Protein AF-A0AAU9LLA4-F1 (afdb_monomer_lite)

Sequence (81 aa):
MATKSNIDAHKCCKCKTTKCLKLYCVCFVAESYCTEACSCKKCCNLLDYEDTVEVACEQAKVRNPLAFSTKVHSLDQVYDL

InterPro domains:
  IPR005172 CRC domain [PF03638] (11-45)
  IPR005172 CRC domain [PS51634] (9-81)
  IPR033467 Tesmin/TSO1-like CXC domain [SM01114] (8-49)
  IPR044522 CRC domain-containing protein TSO1-like [PTHR46159] (8-72)

Secondary structure (DSSP, 8-state):
---------------SSSTT-STTSHHHHTT----TT---SS---SGGGHHHHHHHHHHHHHH-TTTT---TT-TTSS---

Structure (mmCIF, N/CA/C/O 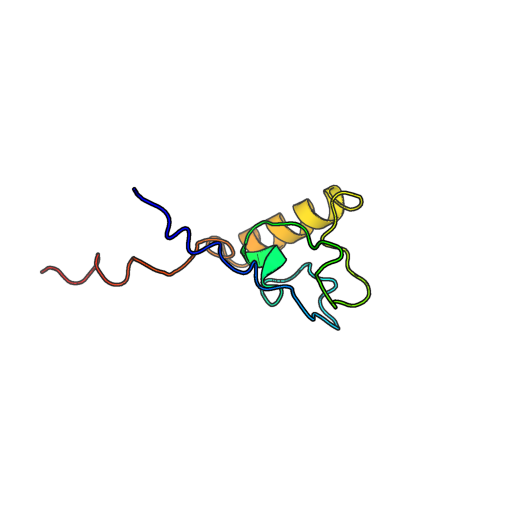backbone):
data_AF-A0AAU9LLA4-F1
#
_entry.id   AF-A0AAU9LLA4-F1
#
loop_
_atom_site.group_PDB
_atom_site.id
_atom_site.type_symbol
_atom_site.label_atom_id
_atom_site.label_alt_id
_atom_site.label_comp_id
_atom_site.label_asym_id
_atom_site.label_entity_id
_atom_site.label_seq_id
_atom_site.pdbx_PDB_ins_code
_atom_site.Cartn_x
_atom_site.Cartn_y
_atom_site.Cartn_z
_atom_site.occupancy
_atom_site.B_iso_or_equiv
_atom_site.auth_seq_id
_atom_site.auth_comp_id
_atom_site.auth_asym_id
_atom_site.auth_atom_id
_atom_site.pdbx_PDB_model_num
ATOM 1 N N . MET A 1 1 ? -8.433 -37.845 -0.607 1.00 38.84 1 MET A N 1
ATOM 2 C CA . MET A 1 1 ? -7.176 -37.109 -0.859 1.00 38.84 1 MET A CA 1
ATOM 3 C C . MET A 1 1 ? -7.542 -35.665 -1.156 1.00 38.84 1 MET A C 1
ATOM 5 O O . MET A 1 1 ? -8.002 -35.370 -2.249 1.00 38.84 1 MET A O 1
ATOM 9 N N . ALA A 1 2 ? -7.481 -34.802 -0.142 1.00 45.75 2 ALA A N 1
ATOM 10 C CA . ALA A 1 2 ? -7.805 -33.389 -0.285 1.00 45.75 2 ALA A CA 1
ATOM 11 C C . ALA A 1 2 ? -6.565 -32.642 -0.788 1.00 45.75 2 ALA A C 1
ATOM 13 O O . ALA A 1 2 ? -5.643 -32.403 -0.018 1.00 45.75 2 ALA A O 1
ATOM 14 N N . THR A 1 3 ? -6.533 -32.292 -2.071 1.00 47.62 3 THR A N 1
ATOM 15 C CA . THR A 1 3 ? -5.547 -31.354 -2.625 1.00 47.62 3 THR A CA 1
ATOM 16 C C . THR A 1 3 ? -6.203 -30.513 -3.711 1.00 47.62 3 THR A C 1
ATOM 18 O O . THR A 1 3 ? -6.005 -30.696 -4.909 1.00 47.62 3 THR A O 1
ATOM 21 N N . LYS A 1 4 ? -6.996 -29.532 -3.289 1.00 44.66 4 LYS A N 1
ATOM 22 C CA . LYS A 1 4 ? -7.174 -28.330 -4.099 1.00 44.66 4 LYS A CA 1
ATOM 23 C C . LYS A 1 4 ? -6.987 -27.123 -3.207 1.00 44.66 4 LYS A C 1
ATOM 25 O O . LYS A 1 4 ? -7.915 -26.368 -2.948 1.00 44.66 4 LYS A O 1
ATOM 30 N N . SER A 1 5 ? -5.757 -26.980 -2.720 1.00 45.56 5 SER A N 1
ATOM 31 C CA . SER A 1 5 ? -5.261 -25.692 -2.269 1.00 45.56 5 SER A CA 1
ATOM 32 C C . SER A 1 5 ? -5.388 -24.759 -3.467 1.00 45.56 5 SER A C 1
ATOM 34 O O . SER A 1 5 ? -4.596 -24.820 -4.408 1.00 45.56 5 SER A O 1
ATOM 36 N N . ASN A 1 6 ? -6.442 -23.946 -3.478 1.00 50.44 6 ASN A N 1
ATOM 37 C CA . ASN A 1 6 ? -6.433 -22.686 -4.196 1.00 50.44 6 ASN A CA 1
ATOM 38 C C . ASN A 1 6 ? -5.374 -21.858 -3.466 1.00 50.44 6 ASN A C 1
ATOM 40 O O . ASN A 1 6 ? -5.671 -21.157 -2.508 1.00 50.44 6 ASN A O 1
ATOM 44 N N . ILE A 1 7 ? -4.106 -22.124 -3.794 1.00 49.56 7 ILE A N 1
ATOM 45 C CA . ILE A 1 7 ? -2.984 -21.315 -3.353 1.00 49.56 7 ILE A CA 1
ATOM 46 C C . ILE A 1 7 ? -3.250 -20.007 -4.061 1.00 49.56 7 ILE A C 1
ATOM 48 O O . ILE A 1 7 ? -2.985 -19.896 -5.261 1.00 49.56 7 ILE A O 1
ATOM 52 N N . ASP A 1 8 ? -3.898 -19.099 -3.332 1.00 52.72 8 ASP A N 1
ATOM 53 C CA . ASP A 1 8 ? -4.056 -17.704 -3.677 1.00 52.72 8 ASP A CA 1
ATOM 54 C C . ASP A 1 8 ? -2.769 -17.297 -4.373 1.00 52.72 8 ASP A C 1
ATOM 56 O O . ASP A 1 8 ? -1.692 -17.268 -3.769 1.00 52.72 8 ASP A O 1
ATOM 60 N N . ALA A 1 9 ? -2.857 -17.081 -5.684 1.00 53.94 9 ALA A N 1
ATOM 61 C CA . ALA A 1 9 ? -1.817 -16.392 -6.404 1.00 53.94 9 ALA A CA 1
ATOM 62 C C . ALA A 1 9 ? -1.769 -15.022 -5.739 1.00 53.94 9 ALA A C 1
ATOM 64 O O . ALA A 1 9 ? -2.547 -14.149 -6.127 1.00 53.94 9 ALA A O 1
ATOM 65 N N . HIS A 1 10 ? -0.953 -14.884 -4.683 1.00 56.62 10 HIS A N 1
ATOM 66 C CA . HIS A 1 10 ? -0.753 -13.658 -3.928 1.00 56.62 10 HIS A CA 1
ATOM 67 C C . HIS A 1 10 ? -0.541 -12.595 -4.988 1.00 56.62 10 HIS A C 1
ATOM 69 O O . HIS A 1 10 ? 0.475 -12.611 -5.691 1.00 56.62 10 HIS A O 1
ATOM 75 N N . LYS A 1 11 ? -1.578 -11.783 -5.227 1.00 73.56 11 LYS A N 1
ATOM 76 C CA . LYS A 1 11 ? -1.641 -10.945 -6.421 1.00 73.56 11 LYS A CA 1
ATOM 77 C C . LYS A 1 11 ? -0.473 -9.984 -6.302 1.00 73.56 11 LYS A C 1
ATOM 79 O O . LYS A 1 11 ? -0.489 -9.080 -5.479 1.00 73.56 11 LYS A O 1
ATOM 84 N N . CYS A 1 12 ? 0.579 -10.225 -7.068 1.00 91.75 12 CYS A N 1
ATOM 85 C CA . CYS A 1 12 ? 1.790 -9.434 -6.974 1.00 91.75 12 CYS A CA 1
ATOM 86 C C . CYS A 1 12 ? 1.484 -8.026 -7.484 1.00 91.75 12 CYS A C 1
ATOM 88 O O . CYS A 1 12 ? 0.889 -7.849 -8.554 1.00 91.75 12 CYS A O 1
ATOM 90 N N . CYS A 1 13 ? 1.846 -7.006 -6.711 1.00 97.06 13 CYS A N 1
ATOM 91 C CA . CYS A 1 13 ? 1.473 -5.644 -7.058 1.00 97.06 13 CYS A CA 1
ATOM 92 C C . CYS A 1 13 ? 2.352 -5.075 -8.190 1.00 97.06 13 CYS A C 1
ATOM 94 O O . CYS A 1 13 ? 3.483 -5.505 -8.428 1.00 97.06 13 CYS A O 1
ATOM 96 N N . LYS A 1 14 ? 1.830 -4.062 -8.892 1.00 97.06 14 LYS A N 1
ATOM 97 C CA . LYS A 1 14 ? 2.541 -3.305 -9.945 1.00 97.06 14 LYS A CA 1
ATOM 98 C C . LYS A 1 14 ? 2.541 -1.796 -9.663 1.00 97.06 14 LYS A C 1
ATOM 100 O O . LYS A 1 14 ? 2.518 -0.975 -10.579 1.00 97.06 14 LYS A O 1
ATOM 105 N N . CYS A 1 15 ? 2.500 -1.426 -8.383 1.00 98.06 15 CYS A N 1
ATOM 106 C CA . CYS A 1 15 ? 2.385 -0.046 -7.913 1.00 98.06 15 CYS A CA 1
ATOM 107 C C . CYS A 1 15 ? 3.504 0.847 -8.467 1.00 98.06 15 CYS A C 1
ATOM 109 O O . CYS A 1 15 ? 4.679 0.505 -8.368 1.00 98.06 15 CYS A O 1
ATOM 111 N N . LYS A 1 16 ? 3.151 2.017 -9.013 1.00 97.56 16 LYS A N 1
ATOM 112 C CA . LYS A 1 16 ? 4.128 2.964 -9.588 1.00 97.56 16 LYS A CA 1
ATOM 113 C C . LYS A 1 16 ? 4.402 4.179 -8.700 1.00 97.56 16 LYS A C 1
ATOM 115 O O . LYS A 1 16 ? 5.501 4.717 -8.729 1.00 97.56 16 LYS A O 1
ATOM 120 N N . THR A 1 17 ? 3.406 4.621 -7.932 1.00 97.00 17 THR A N 1
ATOM 121 C CA . THR A 1 17 ? 3.423 5.929 -7.248 1.00 97.00 17 THR A CA 1
ATOM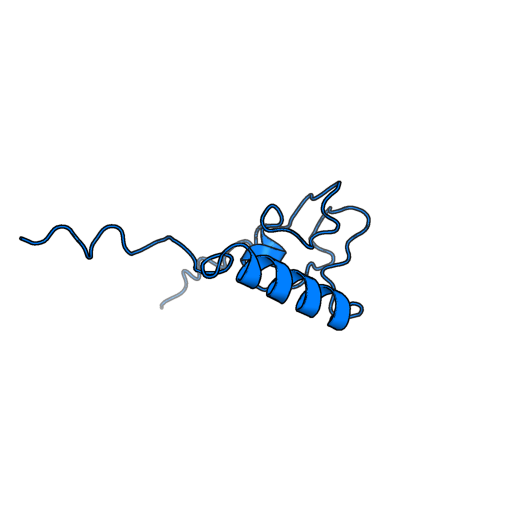 122 C C . THR A 1 17 ? 3.177 5.847 -5.747 1.00 97.00 17 THR A C 1
ATOM 124 O O . THR A 1 17 ? 3.556 6.749 -5.009 1.00 97.00 17 THR A O 1
ATOM 127 N N . THR A 1 18 ? 2.555 4.773 -5.267 1.00 97.69 18 THR A N 1
ATOM 128 C CA . THR A 1 18 ? 2.144 4.648 -3.862 1.00 97.69 18 THR A CA 1
ATOM 129 C C . THR A 1 18 ? 3.268 4.214 -2.936 1.00 97.69 18 THR A C 1
ATOM 131 O O . THR A 1 18 ? 3.053 4.160 -1.729 1.00 97.69 18 THR A O 1
ATOM 134 N N . LYS A 1 19 ? 4.428 3.840 -3.498 1.00 98.50 19 LYS A N 1
ATOM 135 C CA . LYS A 1 19 ? 5.514 3.144 -2.793 1.00 98.50 19 LYS A CA 1
ATOM 136 C C . LYS A 1 19 ? 5.031 1.912 -2.016 1.00 98.50 19 LYS A C 1
ATOM 138 O O . LYS A 1 19 ? 5.681 1.473 -1.081 1.00 98.50 19 LYS A O 1
ATOM 143 N N . CYS A 1 20 ? 3.882 1.363 -2.412 1.00 98.56 20 CYS A N 1
ATOM 144 C CA . CYS A 1 20 ? 3.203 0.261 -1.742 1.00 98.56 20 CYS A CA 1
ATOM 145 C C . CYS A 1 20 ? 2.721 0.556 -0.309 1.00 98.56 20 CYS A C 1
ATOM 147 O O . CYS A 1 20 ? 2.351 -0.376 0.377 1.00 98.56 20 CYS A O 1
ATOM 149 N N . LEU A 1 21 ? 2.626 1.825 0.103 1.00 98.50 21 LEU A N 1
ATOM 150 C CA . LEU A 1 21 ? 2.195 2.250 1.449 1.00 98.50 21 LEU A CA 1
ATOM 151 C C . LEU A 1 21 ? 0.784 2.867 1.463 1.00 98.50 21 LEU A C 1
ATOM 153 O O . LEU A 1 21 ? 0.482 3.797 2.208 1.00 98.50 21 LEU A O 1
ATOM 157 N N . LYS A 1 22 ? -0.072 2.446 0.531 1.00 97.69 22 LYS A N 1
ATOM 158 C CA . LYS A 1 22 ? -1.458 2.920 0.416 1.00 97.69 22 LYS A CA 1
ATOM 159 C C . LYS A 1 22 ? -2.351 1.751 0.041 1.00 97.69 22 LYS A C 1
ATOM 161 O O . LYS A 1 22 ? -1.900 0.854 -0.668 1.00 97.69 22 LYS A O 1
ATOM 166 N N . LEU A 1 23 ? -3.636 1.845 0.378 1.00 95.62 23 LEU A N 1
ATOM 167 C CA . LEU A 1 23 ? -4.656 0.814 0.125 1.00 95.62 23 LEU A CA 1
ATOM 168 C C . LEU A 1 23 ? -4.916 0.500 -1.367 1.00 95.62 23 LEU A C 1
ATOM 170 O O . LEU A 1 23 ? -5.708 -0.369 -1.696 1.00 95.62 23 LEU A O 1
ATOM 174 N N . TYR A 1 24 ? -4.238 1.175 -2.298 1.00 95.38 24 TYR A N 1
ATOM 175 C CA . TYR A 1 24 ? -4.198 0.771 -3.709 1.00 95.38 24 TYR A CA 1
ATOM 176 C C . TYR A 1 24 ? -3.262 -0.423 -3.961 1.00 95.38 24 TYR A C 1
ATOM 178 O O . TYR A 1 24 ? -3.332 -1.063 -5.008 1.00 95.38 24 TYR A O 1
ATOM 186 N N . CYS A 1 25 ? -2.327 -0.686 -3.045 1.00 97.12 25 CYS A N 1
ATOM 187 C CA . CYS A 1 25 ? -1.416 -1.816 -3.123 1.00 97.12 25 CYS A CA 1
ATOM 188 C C . CYS A 1 25 ? -2.075 -3.048 -2.508 1.00 97.12 25 CYS A C 1
ATOM 190 O O . CYS A 1 25 ? -2.333 -3.075 -1.312 1.00 97.12 25 CYS A O 1
ATOM 192 N N . VAL A 1 26 ? -2.295 -4.086 -3.314 1.00 94.44 26 VAL A N 1
ATOM 193 C CA . VAL A 1 26 ? -2.903 -5.339 -2.845 1.00 94.44 26 VAL A CA 1
ATOM 194 C C . VAL A 1 26 ? -2.074 -6.043 -1.764 1.00 94.44 26 VAL A C 1
ATOM 196 O O . VAL A 1 26 ? -2.661 -6.598 -0.847 1.00 94.44 26 VAL A O 1
ATOM 199 N N . CYS A 1 27 ? -0.738 -5.955 -1.800 1.00 96.06 27 CYS A N 1
ATOM 200 C CA . CYS A 1 27 ? 0.113 -6.504 -0.737 1.00 96.06 27 CYS A CA 1
ATOM 201 C C . CYS A 1 27 ? -0.140 -5.779 0.593 1.00 96.06 27 CYS A C 1
ATOM 203 O O . CYS A 1 27 ? -0.352 -6.419 1.615 1.00 96.06 27 CYS A O 1
ATOM 205 N N . PHE A 1 28 ? -0.217 -4.446 0.545 1.00 96.75 28 PHE A N 1
ATOM 206 C CA . PHE A 1 28 ? -0.444 -3.600 1.717 1.00 96.75 28 PHE A CA 1
ATOM 207 C C . PHE A 1 28 ? -1.841 -3.794 2.312 1.00 96.75 28 PHE A C 1
ATOM 209 O O . PHE A 1 28 ? -1.979 -3.903 3.520 1.00 96.75 28 PHE A O 1
ATOM 216 N N . VAL A 1 29 ? -2.878 -3.882 1.469 1.00 95.00 29 VAL A N 1
ATOM 217 C CA . VAL A 1 29 ? -4.248 -4.194 1.921 1.00 95.00 29 VAL A CA 1
ATOM 218 C C . VAL A 1 29 ? -4.317 -5.573 2.569 1.00 95.00 29 VAL A C 1
ATOM 220 O O . VAL A 1 29 ? -5.050 -5.747 3.531 1.00 95.00 29 VAL A O 1
ATOM 223 N N . ALA A 1 30 ? -3.545 -6.533 2.058 1.00 93.38 30 ALA A N 1
ATOM 224 C CA . ALA A 1 30 ? -3.440 -7.874 2.620 1.00 93.38 30 ALA A CA 1
ATOM 225 C C . ALA A 1 30 ? -2.543 -7.949 3.871 1.00 93.38 30 ALA A C 1
ATOM 227 O O . ALA A 1 30 ? -2.209 -9.053 4.287 1.00 93.38 30 ALA A O 1
ATOM 228 N N . GLU A 1 31 ? -2.103 -6.806 4.418 1.00 93.44 31 GLU A N 1
ATOM 229 C CA . GLU A 1 31 ? -1.175 -6.725 5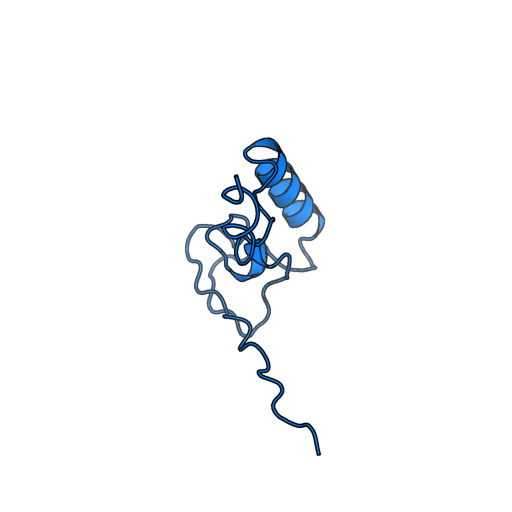.557 1.00 93.44 31 GLU A CA 1
ATOM 230 C C . GLU A 1 31 ? 0.078 -7.602 5.345 1.00 93.44 31 GLU A C 1
ATOM 232 O O . GLU A 1 31 ? 0.595 -8.241 6.255 1.00 93.44 31 GLU A O 1
ATOM 237 N N . SER A 1 32 ? 0.563 -7.640 4.097 1.00 95.00 32 SER A N 1
ATOM 238 C CA . SER A 1 32 ? 1.706 -8.444 3.654 1.00 95.00 32 SER A CA 1
ATOM 239 C C . SER A 1 32 ? 2.775 -7.571 3.003 1.00 95.00 32 SER A C 1
ATOM 241 O O . SER A 1 32 ? 2.472 -6.605 2.290 1.00 95.00 32 SER A O 1
ATOM 243 N N . TYR A 1 33 ? 4.044 -7.929 3.190 1.00 97.69 33 TYR A N 1
ATOM 244 C CA . TYR A 1 33 ? 5.138 -7.257 2.498 1.00 97.69 33 TYR A CA 1
ATOM 245 C C . TYR A 1 33 ? 5.151 -7.614 1.012 1.00 97.69 33 TYR A C 1
ATOM 247 O O . TYR A 1 33 ? 4.769 -8.708 0.589 1.00 97.69 33 TYR A O 1
ATOM 255 N N . CYS A 1 34 ? 5.615 -6.673 0.196 1.00 97.56 34 CYS A N 1
ATOM 256 C CA . CYS A 1 34 ? 5.985 -6.996 -1.171 1.00 97.56 34 CYS A CA 1
ATOM 257 C C . CYS A 1 34 ? 7.187 -7.947 -1.158 1.00 97.56 34 CYS A C 1
ATOM 259 O O . CYS A 1 34 ? 8.060 -7.857 -0.301 1.00 97.56 34 CYS A O 1
ATOM 261 N N . THR A 1 35 ? 7.252 -8.819 -2.154 1.00 95.88 35 THR A N 1
ATOM 262 C CA . THR A 1 35 ? 8.393 -9.706 -2.401 1.00 95.88 35 THR A CA 1
ATOM 263 C C . THR A 1 35 ? 8.956 -9.442 -3.794 1.00 95.88 35 THR A C 1
ATOM 265 O O . THR A 1 35 ? 8.366 -8.684 -4.570 1.00 95.88 35 THR A O 1
ATOM 268 N N . GLU A 1 36 ? 10.041 -10.126 -4.157 1.00 94.88 36 GLU A N 1
ATOM 269 C CA . GLU A 1 36 ? 10.640 -10.071 -5.501 1.00 94.88 36 GLU A CA 1
ATOM 270 C C . GLU A 1 36 ? 9.669 -10.457 -6.634 1.00 94.88 36 GLU A C 1
ATOM 272 O O . GLU A 1 36 ? 9.894 -10.125 -7.796 1.00 94.88 36 GLU A O 1
ATOM 277 N N . ALA A 1 37 ? 8.549 -11.116 -6.317 1.00 94.31 37 ALA A N 1
ATOM 278 C CA . ALA A 1 37 ? 7.498 -11.403 -7.291 1.00 94.31 37 ALA A CA 1
ATOM 279 C C . ALA A 1 37 ? 6.689 -10.146 -7.698 1.00 94.31 37 ALA A C 1
ATOM 281 O O . ALA A 1 37 ? 5.998 -10.144 -8.721 1.00 94.31 37 ALA A O 1
ATOM 282 N N . CYS A 1 38 ? 6.769 -9.052 -6.931 1.00 97.12 38 CYS A N 1
ATOM 283 C CA . CYS A 1 38 ? 6.117 -7.781 -7.242 1.00 97.12 38 CYS A CA 1
ATOM 284 C C . CYS A 1 38 ? 6.887 -6.979 -8.300 1.00 97.12 38 CYS A C 1
ATOM 286 O O . CYS A 1 38 ? 8.107 -6.884 -8.282 1.00 97.12 38 CYS A O 1
ATOM 288 N N . SER A 1 39 ? 6.167 -6.297 -9.197 1.00 97.12 39 SER A N 1
ATOM 289 C CA . SER A 1 39 ? 6.767 -5.406 -10.210 1.00 97.12 39 SER A CA 1
ATOM 290 C C . SER A 1 39 ? 6.621 -3.918 -9.862 1.00 97.12 39 SER A C 1
ATOM 292 O O . SER A 1 39 ? 6.668 -3.054 -10.746 1.00 97.12 39 SER A O 1
ATOM 294 N N . CYS A 1 40 ? 6.376 -3.596 -8.591 1.00 98.12 40 CYS A N 1
ATOM 295 C CA . CYS A 1 40 ? 6.250 -2.223 -8.113 1.00 98.12 40 CYS A CA 1
ATOM 296 C C . CYS A 1 40 ? 7.561 -1.429 -8.219 1.00 98.12 40 CYS A C 1
ATOM 298 O O . CYS A 1 40 ? 8.653 -1.987 -8.297 1.00 98.12 40 CYS A O 1
ATOM 300 N N . LYS A 1 41 ? 7.459 -0.098 -8.217 1.00 97.94 41 LYS A N 1
ATOM 301 C CA . LYS A 1 41 ? 8.604 0.819 -8.280 1.00 97.94 41 LYS A CA 1
ATOM 302 C C . LYS A 1 41 ? 8.718 1.629 -6.994 1.00 97.94 41 LYS A C 1
ATOM 304 O O . LYS A 1 41 ? 7.704 2.082 -6.467 1.00 97.94 41 LYS A O 1
ATOM 309 N N . LYS A 1 42 ? 9.962 1.833 -6.532 1.00 97.81 42 LYS A N 1
ATOM 310 C CA . LYS A 1 42 ? 10.293 2.538 -5.277 1.00 97.81 42 LYS A CA 1
ATOM 311 C C . LYS A 1 42 ? 9.484 1.980 -4.094 1.00 97.81 42 LYS A C 1
ATOM 313 O O . LYS A 1 42 ? 8.812 2.737 -3.400 1.00 97.81 42 LYS A O 1
ATOM 318 N N . CYS A 1 43 ? 9.463 0.651 -3.957 1.00 98.44 43 CYS A N 1
ATOM 319 C CA . CYS A 1 43 ? 8.696 -0.031 -2.920 1.00 98.44 43 CYS A CA 1
ATOM 320 C C . CYS A 1 43 ? 9.248 0.317 -1.537 1.00 98.44 43 CYS A C 1
ATOM 322 O O . CYS A 1 43 ? 10.452 0.231 -1.325 1.00 98.44 43 CYS A O 1
ATOM 324 N N . CYS A 1 44 ? 8.358 0.671 -0.618 1.00 98.62 44 CYS A N 1
ATOM 325 C CA . CYS A 1 44 ? 8.660 0.829 0.800 1.00 98.62 44 CYS A CA 1
ATOM 326 C C . CYS A 1 44 ? 7.828 -0.127 1.669 1.00 98.62 44 CYS A C 1
ATOM 328 O O . CYS A 1 44 ? 7.891 -0.047 2.883 1.00 98.62 44 CYS A O 1
ATOM 330 N N . ASN A 1 45 ? 7.052 -1.028 1.059 1.00 98.56 45 ASN A N 1
ATOM 331 C CA . ASN A 1 45 ? 6.355 -2.107 1.758 1.00 98.56 45 ASN A CA 1
ATOM 332 C C . ASN A 1 45 ? 7.246 -3.354 1.801 1.00 98.56 45 ASN A C 1
ATOM 334 O O . ASN A 1 45 ? 6.966 -4.337 1.114 1.00 98.56 45 ASN A O 1
ATOM 338 N N . LEU A 1 46 ? 8.362 -3.262 2.522 1.00 97.94 46 LEU A N 1
ATOM 339 C CA . LEU A 1 46 ? 9.360 -4.320 2.710 1.00 97.94 46 LEU A CA 1
ATOM 340 C C . LEU A 1 46 ? 9.685 -4.421 4.203 1.00 97.94 46 LEU A C 1
ATOM 342 O O . LEU A 1 46 ? 9.515 -3.433 4.917 1.00 97.94 46 LEU A O 1
ATOM 346 N N . LEU A 1 47 ? 10.181 -5.578 4.647 1.00 97.06 47 LEU A N 1
ATOM 347 C CA . LEU A 1 47 ? 10.557 -5.796 6.047 1.00 97.06 47 LEU A CA 1
ATOM 348 C C . LEU A 1 47 ? 11.643 -4.807 6.511 1.00 97.06 47 LEU A C 1
ATOM 350 O O . LEU A 1 47 ? 11.538 -4.249 7.591 1.00 97.06 47 LEU A O 1
ATOM 354 N N . ASP A 1 48 ? 12.606 -4.479 5.646 1.00 98.06 48 ASP A N 1
ATOM 355 C CA . ASP A 1 48 ? 13.658 -3.480 5.917 1.00 98.06 48 ASP A CA 1
ATOM 356 C C . ASP A 1 48 ? 13.120 -2.062 6.200 1.00 98.06 48 ASP A C 1
ATOM 358 O O . ASP A 1 48 ? 13.860 -1.188 6.651 1.00 98.06 48 ASP A O 1
ATOM 362 N N . TYR A 1 49 ? 11.842 -1.809 5.903 1.00 98.12 49 TYR A N 1
ATOM 363 C CA . TYR A 1 49 ? 11.159 -0.538 6.133 1.00 98.12 49 TYR A CA 1
ATOM 364 C C . TYR A 1 49 ? 9.984 -0.682 7.113 1.00 98.12 49 TYR A C 1
ATOM 366 O O . TYR A 1 49 ? 9.037 0.101 7.024 1.00 98.12 49 TYR A O 1
ATOM 374 N N . GLU A 1 50 ? 10.025 -1.664 8.019 1.00 97.75 50 GLU A N 1
ATOM 375 C CA . GLU A 1 50 ? 8.941 -1.997 8.957 1.00 97.75 50 GLU A CA 1
ATOM 376 C C . GLU A 1 50 ? 8.361 -0.771 9.677 1.00 97.75 50 GLU A C 1
ATOM 378 O O . GLU A 1 50 ? 7.163 -0.527 9.536 1.00 97.75 50 GLU A O 1
ATOM 383 N N . ASP A 1 51 ? 9.193 0.080 10.287 1.00 98.38 51 ASP A N 1
ATOM 384 C CA . ASP A 1 51 ? 8.750 1.324 10.946 1.00 98.38 51 ASP A CA 1
ATOM 385 C C . ASP A 1 51 ? 7.917 2.224 10.011 1.00 98.38 51 ASP A C 1
ATOM 387 O O . ASP A 1 51 ? 6.919 2.838 10.392 1.00 98.38 51 ASP A O 1
ATOM 391 N 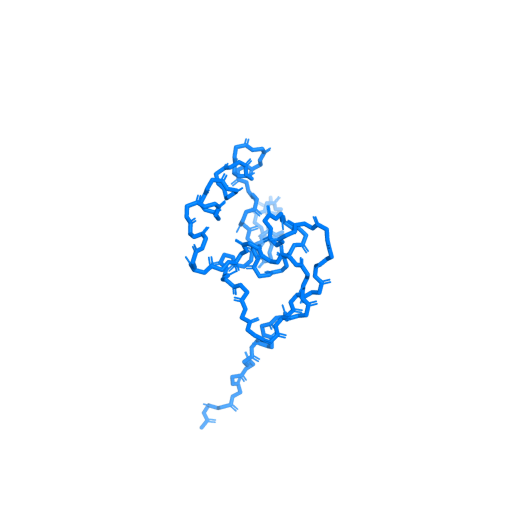N . THR A 1 52 ? 8.312 2.311 8.735 1.00 98.44 52 THR A N 1
ATOM 392 C CA . THR A 1 52 ? 7.587 3.112 7.736 1.00 98.44 52 THR A CA 1
ATOM 393 C C . THR A 1 52 ? 6.258 2.458 7.352 1.00 98.44 52 THR A C 1
ATOM 395 O O . THR A 1 52 ? 5.277 3.163 7.087 1.00 98.44 52 THR A O 1
ATOM 398 N N . VAL A 1 53 ? 6.215 1.123 7.300 1.00 98.50 53 VAL A N 1
ATOM 399 C CA . VAL A 1 53 ? 4.991 0.357 7.036 1.00 98.50 53 VAL A CA 1
ATOM 400 C C . VAL A 1 53 ? 4.009 0.510 8.194 1.00 98.50 53 VAL A C 1
ATOM 402 O O . VAL A 1 53 ? 2.840 0.803 7.939 1.00 98.50 53 VAL A O 1
ATOM 405 N N . GLU A 1 54 ? 4.477 0.407 9.437 1.00 98.31 54 GLU A N 1
ATOM 406 C CA . GLU A 1 54 ? 3.657 0.564 10.641 1.00 98.31 54 GLU A CA 1
ATOM 407 C C . GLU A 1 54 ? 2.985 1.941 10.679 1.00 98.31 54 GLU A C 1
ATOM 409 O O . GLU A 1 54 ? 1.753 2.027 10.705 1.00 98.31 54 GLU A O 1
ATOM 414 N N . VAL A 1 55 ? 3.761 3.020 10.521 1.00 98.56 55 VAL A N 1
ATOM 415 C CA . VAL A 1 55 ? 3.222 4.392 10.467 1.00 98.56 55 VAL A CA 1
ATOM 416 C C . VAL A 1 55 ? 2.191 4.550 9.342 1.00 98.56 55 VAL A C 1
ATOM 418 O O . VAL A 1 55 ? 1.162 5.212 9.511 1.00 98.56 55 VAL A O 1
ATOM 421 N N . ALA A 1 56 ? 2.425 3.951 8.170 1.00 98.38 56 ALA A N 1
ATOM 422 C CA . ALA A 1 56 ? 1.470 4.011 7.065 1.00 98.38 56 ALA A CA 1
ATOM 423 C C . ALA A 1 56 ? 0.165 3.258 7.382 1.00 98.38 56 ALA A C 1
ATOM 425 O O . ALA A 1 56 ? -0.922 3.734 7.026 1.00 98.38 56 ALA A O 1
ATOM 426 N N . CYS A 1 57 ? 0.260 2.110 8.054 1.00 97.62 57 CYS A N 1
ATOM 427 C CA . CYS A 1 57 ? -0.884 1.333 8.519 1.00 97.62 57 CYS A CA 1
ATOM 428 C C . CYS A 1 57 ? -1.700 2.107 9.557 1.00 97.62 57 CYS A C 1
ATOM 430 O O . CYS A 1 57 ? -2.921 2.219 9.415 1.00 97.62 57 CYS A O 1
ATOM 432 N N . GLU A 1 58 ? -1.047 2.706 10.549 1.00 97.88 58 GLU A N 1
ATOM 433 C CA . GLU A 1 58 ? -1.705 3.555 11.545 1.00 97.88 58 GLU A CA 1
ATOM 434 C C . GLU A 1 58 ? -2.429 4.729 10.890 1.00 97.88 58 GLU A C 1
ATOM 436 O O . GLU A 1 58 ? -3.619 4.939 11.123 1.00 97.88 58 GLU A O 1
ATOM 441 N N . 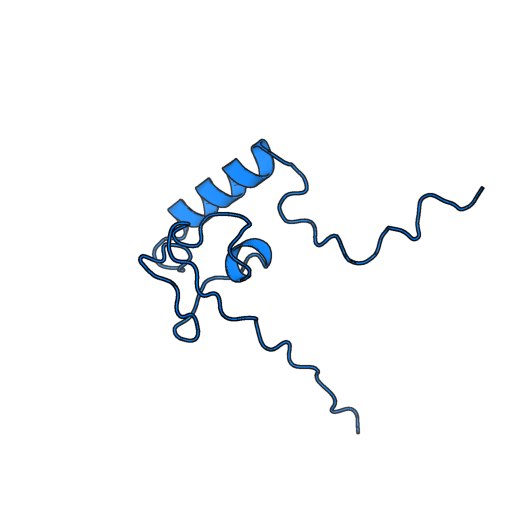GLN A 1 59 ? -1.765 5.454 9.987 1.00 98.31 59 GLN A N 1
ATOM 442 C CA . GLN A 1 59 ? -2.392 6.563 9.266 1.00 98.31 59 GLN A CA 1
ATOM 443 C C . GLN A 1 59 ? -3.602 6.117 8.439 1.00 98.31 59 GLN A C 1
ATOM 445 O O . GLN A 1 59 ? -4.580 6.862 8.319 1.00 98.31 59 GLN A O 1
ATOM 450 N N . ALA A 1 60 ? -3.550 4.929 7.835 1.00 97.69 60 ALA A N 1
ATOM 451 C CA . ALA A 1 60 ? -4.687 4.374 7.113 1.00 97.69 60 ALA A CA 1
ATOM 452 C C . ALA A 1 60 ? -5.851 4.048 8.065 1.00 97.69 60 ALA A C 1
ATOM 454 O O . ALA A 1 60 ? -6.981 4.426 7.752 1.00 97.69 60 ALA A O 1
ATOM 455 N N . LYS A 1 61 ? -5.577 3.455 9.237 1.00 96.69 61 LYS A N 1
ATOM 456 C CA . LYS A 1 61 ? -6.573 3.156 10.287 1.00 96.69 61 LYS A CA 1
ATOM 457 C C . LYS A 1 61 ? -7.183 4.426 10.890 1.00 96.69 61 LYS A C 1
ATOM 459 O O . LYS A 1 61 ? -8.394 4.491 11.070 1.00 96.69 61 LYS A O 1
ATOM 464 N N . VAL A 1 62 ? -6.382 5.465 11.127 1.00 97.31 62 VAL A N 1
ATOM 465 C CA . VAL A 1 62 ? -6.862 6.772 11.616 1.00 97.31 62 VAL A CA 1
ATOM 466 C C . VAL A 1 62 ? -7.812 7.425 10.610 1.00 97.31 62 VAL A C 1
ATOM 468 O O . VAL A 1 62 ? -8.836 7.981 10.995 1.00 97.31 62 VAL A O 1
ATOM 471 N N . ARG A 1 63 ? -7.499 7.350 9.310 1.00 96.69 63 ARG A N 1
ATOM 472 C CA . ARG A 1 63 ? -8.363 7.903 8.250 1.00 96.69 63 ARG A CA 1
ATOM 473 C C . ARG A 1 63 ? -9.627 7.075 8.026 1.00 96.69 63 ARG A C 1
ATOM 475 O O . ARG A 1 63 ? -10.666 7.630 7.687 1.00 96.69 63 ARG A O 1
ATOM 482 N N . ASN A 1 64 ? -9.520 5.757 8.150 1.00 94.75 64 ASN A N 1
ATOM 483 C CA . ASN A 1 64 ? -10.623 4.817 8.029 1.00 94.75 64 ASN A CA 1
ATOM 484 C C . ASN A 1 64 ? -10.345 3.601 8.930 1.00 94.75 64 ASN A C 1
ATOM 486 O O . ASN A 1 64 ? -9.528 2.759 8.551 1.00 94.75 64 ASN A O 1
ATOM 490 N N . PRO A 1 65 ? -11.054 3.441 10.062 1.00 94.56 65 PRO A N 1
ATOM 491 C CA . PRO A 1 65 ? -10.847 2.309 10.969 1.00 94.56 65 PRO A CA 1
ATOM 492 C C . PRO A 1 65 ? -11.021 0.934 10.306 1.00 94.56 65 PRO A C 1
ATOM 494 O O . PRO A 1 65 ? -10.439 -0.048 10.754 1.00 94.56 65 PRO A O 1
ATOM 497 N N . LEU A 1 66 ? -11.772 0.863 9.199 1.00 92.44 66 LEU A N 1
ATOM 498 C CA . LEU A 1 66 ? -12.002 -0.353 8.415 1.00 92.44 66 LEU A CA 1
ATOM 499 C C . LEU A 1 66 ? -11.040 -0.497 7.220 1.00 92.44 66 LEU A C 1
ATOM 501 O O . LEU A 1 66 ? -11.310 -1.281 6.313 1.00 92.44 66 LEU A O 1
ATOM 505 N N . ALA A 1 67 ? -9.937 0.259 7.183 1.00 92.50 67 ALA A N 1
ATOM 506 C CA . ALA A 1 67 ? -8.973 0.285 6.076 1.00 92.50 67 ALA A CA 1
ATOM 507 C C . ALA A 1 67 ? -8.429 -1.097 5.677 1.00 92.50 67 ALA A C 1
ATOM 509 O O . ALA A 1 67 ? -8.195 -1.331 4.493 1.00 92.50 67 ALA A O 1
ATOM 510 N N . PHE A 1 68 ? -8.267 -1.991 6.653 1.00 92.62 68 PHE A N 1
ATOM 511 C CA . PHE A 1 68 ? -7.723 -3.343 6.477 1.00 92.62 68 PHE A CA 1
ATOM 512 C C . PHE A 1 68 ? -8.754 -4.444 6.772 1.00 92.62 68 PHE A C 1
ATOM 514 O O . PHE A 1 68 ? -8.432 -5.625 6.783 1.00 92.62 68 PHE A O 1
ATOM 521 N N . SER A 1 69 ? -10.025 -4.084 6.989 1.00 86.62 69 SER A N 1
ATOM 522 C CA . SER A 1 69 ? -11.086 -5.080 7.136 1.00 86.62 69 SER A CA 1
ATOM 523 C C . SER A 1 69 ? -11.476 -5.597 5.750 1.00 86.62 69 SER A C 1
ATOM 525 O O . SER A 1 69 ? -12.047 -4.871 4.931 1.00 86.62 69 SER A O 1
ATOM 527 N N . THR A 1 70 ? -11.132 -6.850 5.460 1.00 67.19 70 THR A N 1
ATOM 528 C CA . THR A 1 70 ? -11.500 -7.537 4.218 1.00 67.19 70 THR A CA 1
ATOM 529 C C . THR A 1 70 ? -13.027 -7.599 4.091 1.00 67.19 70 THR A C 1
ATOM 531 O O . THR A 1 70 ? -13.684 -8.418 4.721 1.00 67.19 70 THR A O 1
ATOM 534 N N . LYS A 1 71 ? -13.614 -6.728 3.259 1.00 61.34 71 LYS A N 1
ATOM 535 C CA . LYS A 1 71 ? -15.074 -6.567 3.076 1.00 61.34 71 LYS A CA 1
ATOM 536 C C . LYS A 1 71 ? -15.820 -7.770 2.462 1.00 61.34 71 LYS A C 1
ATOM 538 O O . LYS A 1 71 ? -17.012 -7.657 2.190 1.00 61.34 71 LYS A O 1
ATOM 543 N N . VAL A 1 72 ? -15.176 -8.907 2.210 1.00 62.41 72 VAL A N 1
ATOM 544 C CA . VAL A 1 72 ? -15.820 -10.072 1.575 1.00 62.41 72 VAL A CA 1
ATOM 545 C C . VAL A 1 72 ? -16.268 -11.091 2.622 1.00 62.41 72 VAL A C 1
ATOM 547 O O . VAL A 1 72 ? -15.572 -12.068 2.855 1.00 62.41 72 VAL A O 1
ATOM 550 N N . HIS A 1 73 ? -17.403 -10.790 3.270 1.00 49.88 73 HIS A N 1
ATOM 551 C CA . HIS A 1 73 ? -18.497 -11.695 3.702 1.00 49.88 73 HIS A CA 1
ATOM 552 C C . HIS A 1 73 ? -19.335 -11.096 4.856 1.00 49.88 73 HIS A C 1
ATOM 554 O O . HIS A 1 73 ? -19.486 -11.703 5.909 1.00 49.88 73 HIS A O 1
ATOM 560 N N . SER A 1 74 ? -19.911 -9.899 4.694 1.00 50.66 74 SER A N 1
ATOM 561 C CA . SER A 1 74 ? -20.940 -9.425 5.645 1.00 50.66 74 SER A CA 1
ATOM 562 C C . SER A 1 74 ? -21.983 -8.474 5.048 1.00 50.66 74 SER A C 1
ATOM 564 O O . SER A 1 74 ? -22.580 -7.674 5.761 1.00 50.66 74 SER A O 1
ATOM 566 N N . LEU A 1 75 ? -22.294 -8.619 3.754 1.00 51.59 75 LEU A N 1
ATOM 567 C CA . LEU A 1 75 ? -23.610 -8.202 3.241 1.00 51.59 75 LEU A CA 1
ATOM 568 C C . LEU A 1 75 ? -24.684 -9.293 3.452 1.00 51.59 75 LEU A C 1
ATOM 570 O O . LEU A 1 75 ? -25.691 -9.281 2.763 1.00 51.59 75 LEU A O 1
ATOM 574 N N . ASP A 1 76 ? -24.474 -10.197 4.417 1.00 57.28 76 ASP A N 1
ATOM 575 C CA . ASP A 1 76 ? -25.429 -11.231 4.856 1.00 57.28 76 ASP A CA 1
ATOM 576 C C . ASP A 1 76 ? -25.834 -11.091 6.339 1.00 57.28 76 ASP A C 1
ATOM 578 O O . ASP A 1 76 ? -26.434 -12.000 6.896 1.00 5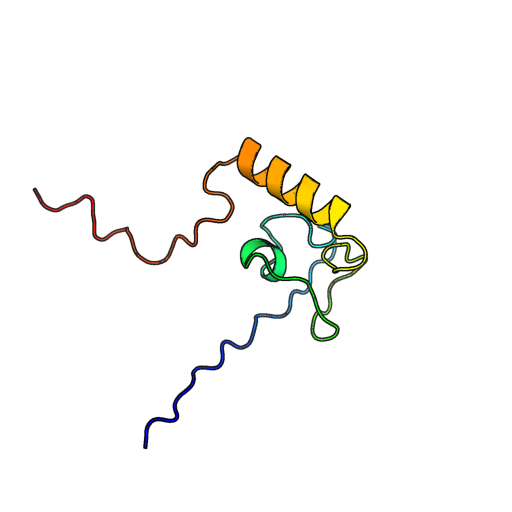7.28 76 ASP A O 1
ATOM 582 N N . GLN A 1 77 ? -25.508 -9.991 7.036 1.00 57.56 77 GLN A N 1
ATOM 583 C CA . GLN A 1 77 ? -25.820 -9.888 8.479 1.00 57.56 77 GLN A CA 1
ATOM 584 C C . GLN A 1 77 ? -26.638 -8.666 8.915 1.00 57.56 77 GLN A C 1
ATOM 586 O O . GLN A 1 77 ? -26.779 -8.441 10.113 1.00 57.56 77 GLN A O 1
ATOM 591 N N . VAL A 1 78 ? -27.220 -7.886 7.996 1.00 63.03 78 VAL A N 1
ATOM 592 C CA . VAL A 1 78 ? -28.097 -6.755 8.385 1.00 63.03 78 VAL A CA 1
ATOM 593 C C . VAL A 1 78 ? -29.337 -6.608 7.488 1.00 63.03 78 VAL A C 1
ATOM 595 O O . VAL A 1 78 ? -29.776 -5.496 7.220 1.00 63.03 78 VAL A O 1
ATOM 598 N N . TYR A 1 79 ? -29.911 -7.721 7.018 1.00 58.94 79 TYR A N 1
ATOM 599 C CA . TYR A 1 79 ? -31.253 -7.751 6.410 1.00 58.94 79 TYR A CA 1
ATOM 600 C C . TYR A 1 79 ? -32.021 -9.044 6.742 1.00 58.94 79 TYR A C 1
ATOM 602 O O . TYR A 1 79 ? -32.681 -9.594 5.872 1.00 58.94 79 TYR A O 1
ATOM 610 N N . ASP A 1 80 ? -31.965 -9.511 7.991 1.00 54.44 80 ASP A N 1
ATOM 611 C CA . ASP A 1 80 ? -33.013 -10.395 8.524 1.00 54.44 80 ASP A CA 1
ATOM 612 C C . ASP A 1 80 ? -33.822 -9.596 9.555 1.00 54.44 80 ASP A C 1
ATOM 614 O O . ASP A 1 80 ? -33.436 -9.459 10.719 1.00 54.44 80 ASP A O 1
ATOM 618 N N . LEU A 1 81 ? -34.903 -8.992 9.052 1.00 51.62 81 LEU A N 1
ATOM 619 C CA . LEU A 1 81 ? -36.088 -8.592 9.811 1.00 51.62 81 LEU A CA 1
ATOM 620 C C . LEU A 1 81 ? -37.110 -9.725 9.720 1.00 51.62 81 LEU A C 1
ATOM 622 O O . LEU A 1 81 ? -37.330 -10.198 8.581 1.00 51.62 81 LEU A O 1
#

Radius of gyration: 15.56 Å; chains: 1; bounding box: 50×45×22 Å

pLDDT: mean 84.52, std 19.67, range [38.84, 98.62]

Organism: NCBI:txid75947

Foldseek 3Di:
DDDDPPVPPQPAEAAEPCLCLALVRSCLLQVHAHDPVHNYDNHCRHPVNVVVSVVSVVVQCVVPVCSNPPPPDPVPPPPDD